Protein AF-A0A8B3GSW9-F1 (afdb_monomer_lite)

Secondary structure (DSSP, 8-state):
---EE-TTS-EE-GGGEEEEEESSTT-S-EEEEESSSSPEEE-HHHHHHHHHHTTSS----------

Radius of gyration: 13.26 Å; chains: 1; bounding box: 43×20×33 Å

Foldseek 3Di:
DDWDQAPVRDIDDLVQFDDKACPDPPDQWIWTDGVDDDTDIGGPVSVVVSCCVNVNDPPPPPPPPPD

Sequence (67 aa):
MAFVELEDGSWINPELVELIYKTQLNTKFWAAAMTNGNPALITDNDRVRILKTAGFVPIKKEKDDEQ

pLDDT: mean 81.96, std 13.85, range [39.91, 93.0]

Organism: Lacticaseibacillus paracasei (NCBI:txid1597)

Structure (mmCIF, N/CA/C/O backbone):
data_AF-A0A8B3GSW9-F1
#
_entry.id   AF-A0A8B3GSW9-F1
#
loop_
_atom_site.group_PDB
_atom_site.id
_atom_site.type_symbol
_atom_site.label_atom_id
_atom_site.label_alt_id
_atom_site.label_comp_id
_atom_site.label_asym_id
_atom_site.label_entity_id
_atom_site.label_seq_id
_atom_site.pdbx_PDB_ins_code
_atom_site.Cartn_x
_atom_site.Cartn_y
_atom_site.Cartn_z
_atom_site.occupancy
_atom_site.B_iso_or_equiv
_atom_site.auth_seq_id
_atom_site.auth_comp_id
_atom_site.auth_asym_id
_atom_site.auth_atom_id
_atom_site.pdbx_PDB_model_num
ATOM 1 N N . MET A 1 1 ? -1.027 -7.274 -17.360 1.00 62.31 1 MET A N 1
ATOM 2 C CA . MET A 1 1 ? -0.300 -6.466 -16.364 1.00 62.31 1 MET A CA 1
ATOM 3 C C . MET A 1 1 ? -1.048 -5.164 -16.172 1.00 62.31 1 MET A C 1
ATOM 5 O O . MET A 1 1 ? -1.189 -4.420 -17.137 1.00 62.31 1 MET A O 1
ATOM 9 N N . ALA A 1 2 ? -1.581 -4.935 -14.973 1.00 81.19 2 ALA A N 1
ATOM 10 C CA . ALA A 1 2 ? -2.269 -3.698 -14.615 1.00 81.19 2 ALA A CA 1
ATOM 11 C C . ALA A 1 2 ? -1.404 -2.940 -13.602 1.00 81.19 2 ALA A C 1
ATOM 13 O O . ALA A 1 2 ? -1.126 -3.465 -12.530 1.00 81.19 2 ALA A O 1
ATOM 14 N N . PHE A 1 3 ? -0.956 -1.735 -13.951 1.00 87.44 3 PHE A N 1
ATOM 15 C CA . PHE A 1 3 ? -0.280 -0.838 -13.014 1.00 87.44 3 PHE A CA 1
ATOM 16 C C . PHE A 1 3 ? -1.309 0.088 -12.364 1.00 87.44 3 PHE A C 1
ATOM 18 O O . PHE A 1 3 ? -2.305 0.449 -12.994 1.00 87.44 3 PHE A O 1
ATOM 25 N N . VAL A 1 4 ? -1.062 0.473 -11.115 1.00 89.62 4 VAL A N 1
ATOM 26 C CA . VAL A 1 4 ? -1.880 1.443 -10.382 1.00 89.62 4 VAL A CA 1
ATOM 27 C C . VAL A 1 4 ? -1.082 2.729 -10.235 1.00 89.62 4 VAL A C 1
ATOM 29 O O . VAL A 1 4 ? 0.019 2.712 -9.686 1.00 89.62 4 VAL A O 1
ATOM 32 N N . GLU A 1 5 ? -1.647 3.829 -10.725 1.00 92.75 5 GLU A N 1
ATOM 33 C CA . GLU A 1 5 ? -1.145 5.176 -10.463 1.00 92.75 5 GLU A CA 1
ATOM 34 C C . GLU A 1 5 ? -1.551 5.603 -9.046 1.00 92.75 5 GLU A C 1
ATOM 36 O O . GLU A 1 5 ? -2.733 5.551 -8.669 1.00 92.75 5 GLU A O 1
ATOM 41 N N . LEU A 1 6 ? -0.547 5.974 -8.260 1.00 91.06 6 LEU A N 1
ATOM 42 C CA . LEU A 1 6 ? -0.664 6.461 -6.894 1.00 91.06 6 LEU A CA 1
ATOM 43 C C . LEU A 1 6 ? -0.989 7.960 -6.886 1.00 91.06 6 LEU A C 1
ATOM 45 O O . LEU A 1 6 ? -0.773 8.667 -7.870 1.00 91.06 6 LEU A O 1
ATOM 49 N N . GLU A 1 7 ? -1.502 8.470 -5.766 1.00 89.50 7 GLU A N 1
ATOM 50 C CA . GLU A 1 7 ? -1.847 9.895 -5.628 1.00 89.50 7 GLU A CA 1
ATOM 51 C C . GLU A 1 7 ? -0.646 10.846 -5.790 1.00 89.50 7 GLU A C 1
ATOM 53 O O . GLU A 1 7 ? -0.833 12.016 -6.122 1.00 89.50 7 GLU A O 1
ATOM 58 N N . ASP A 1 8 ? 0.581 10.359 -5.593 1.00 87.88 8 ASP A N 1
ATOM 59 C CA . ASP A 1 8 ? 1.815 11.118 -5.827 1.00 87.88 8 ASP A CA 1
ATOM 60 C C . ASP A 1 8 ? 2.297 11.088 -7.295 1.00 87.88 8 ASP A C 1
ATOM 62 O O . ASP A 1 8 ? 3.331 11.677 -7.616 1.00 87.88 8 ASP A O 1
ATOM 66 N N . GLY A 1 9 ? 1.552 10.424 -8.189 1.00 89.31 9 GLY A N 1
ATOM 67 C CA . GLY A 1 9 ? 1.881 10.246 -9.607 1.00 89.31 9 GLY A CA 1
ATOM 68 C C . GLY A 1 9 ? 2.884 9.122 -9.885 1.00 89.31 9 GLY A C 1
ATOM 69 O O . GLY A 1 9 ? 3.264 8.901 -11.039 1.00 89.31 9 GLY A O 1
ATOM 70 N N . SER A 1 10 ? 3.337 8.405 -8.852 1.00 89.88 10 SER A N 1
ATOM 71 C CA . SER A 1 10 ? 4.152 7.207 -9.029 1.00 89.88 10 SER A CA 1
ATOM 72 C C . SER A 1 10 ? 3.289 6.001 -9.409 1.00 8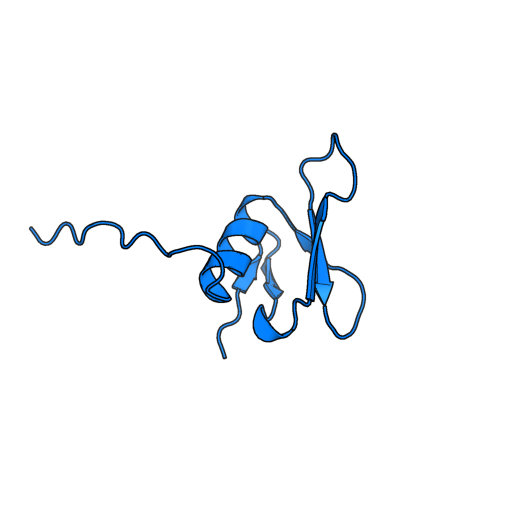9.88 10 SER A C 1
ATOM 74 O O . SER A 1 10 ? 2.070 5.994 -9.254 1.00 89.88 10 SER A O 1
ATOM 76 N N . TRP A 1 11 ? 3.923 4.967 -9.958 1.00 90.38 11 TRP A N 1
ATOM 77 C CA . TRP A 1 11 ? 3.231 3.784 -10.464 1.00 90.38 11 TRP A CA 1
ATOM 78 C C . TRP A 1 11 ? 3.692 2.552 -9.703 1.00 90.38 11 TRP A C 1
ATOM 80 O O . TRP A 1 11 ? 4.894 2.308 -9.582 1.00 90.38 11 TRP A O 1
ATOM 90 N N . ILE A 1 12 ? 2.739 1.747 -9.237 1.00 89.50 12 ILE A N 1
ATOM 91 C CA . ILE A 1 12 ? 3.017 0.478 -8.565 1.00 89.50 12 ILE A CA 1
ATOM 92 C C . ILE A 1 12 ? 2.435 -0.686 -9.361 1.00 89.50 12 ILE A C 1
ATOM 94 O O . ILE A 1 12 ? 1.347 -0.587 -9.932 1.00 89.50 12 ILE A O 1
ATOM 98 N N . ASN A 1 13 ? 3.163 -1.803 -9.402 1.00 90.81 13 ASN A N 1
ATOM 99 C CA . ASN A 1 13 ? 2.642 -3.063 -9.917 1.00 90.81 13 ASN A CA 1
ATOM 100 C C . ASN A 1 13 ? 2.053 -3.876 -8.751 1.00 90.81 13 ASN A C 1
ATOM 102 O O . ASN A 1 13 ? 2.829 -4.387 -7.940 1.00 90.81 13 ASN A O 1
ATOM 106 N N . PRO A 1 14 ? 0.721 -4.042 -8.659 1.00 88.75 14 PRO A N 1
ATOM 107 C CA . PRO A 1 14 ? 0.088 -4.812 -7.592 1.00 88.75 14 PRO A CA 1
ATOM 108 C C . PRO A 1 14 ? 0.514 -6.284 -7.559 1.00 88.75 14 PRO A C 1
ATOM 110 O O . PRO A 1 14 ? 0.485 -6.882 -6.492 1.00 88.75 14 PRO A O 1
ATOM 113 N N . GLU A 1 15 ? 0.942 -6.863 -8.688 1.00 87.50 15 GLU A N 1
ATOM 114 C CA . GLU A 1 15 ? 1.422 -8.256 -8.749 1.00 87.50 15 GLU A CA 1
ATOM 115 C C . GLU A 1 15 ? 2.742 -8.463 -7.991 1.00 87.50 15 GLU A C 1
ATOM 117 O O . GLU A 1 15 ? 3.062 -9.587 -7.617 1.00 87.50 15 GLU A O 1
ATOM 122 N N . LEU A 1 16 ? 3.505 -7.388 -7.761 1.00 88.75 16 LEU A N 1
ATOM 123 C CA . LEU A 1 16 ? 4.758 -7.421 -7.001 1.00 88.75 16 LEU A CA 1
ATOM 124 C C . LEU A 1 16 ? 4.566 -7.033 -5.533 1.00 88.75 16 LEU A C 1
ATOM 126 O O . LEU A 1 16 ? 5.536 -7.042 -4.783 1.00 88.75 16 LEU A O 1
ATOM 130 N N . VAL A 1 17 ? 3.355 -6.646 -5.118 1.00 89.31 17 VAL A N 1
ATOM 131 C CA . VAL A 1 17 ? 3.080 -6.252 -3.732 1.00 89.31 17 VAL A CA 1
ATOM 132 C C . VAL A 1 17 ? 2.880 -7.506 -2.887 1.00 89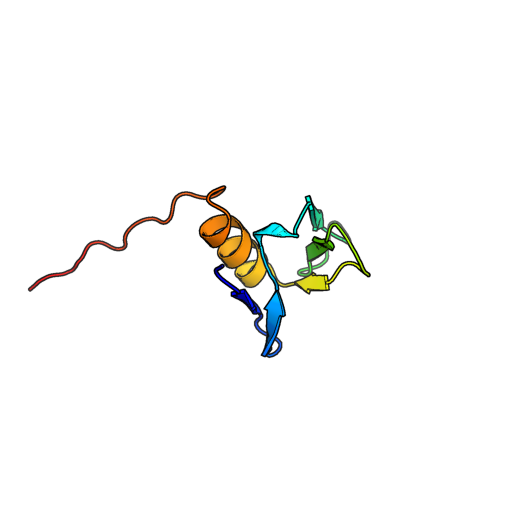.31 17 VAL A C 1
ATOM 134 O O . VAL A 1 17 ? 1.918 -8.244 -3.073 1.00 89.31 17 VAL A O 1
ATOM 137 N N . GLU A 1 18 ? 3.765 -7.717 -1.916 1.00 89.50 18 GLU A N 1
ATOM 138 C CA . GLU A 1 18 ? 3.704 -8.874 -1.012 1.00 89.50 18 GLU A CA 1
ATOM 139 C C . GLU A 1 18 ? 2.964 -8.554 0.284 1.00 89.50 18 GLU A C 1
ATOM 141 O O . GLU A 1 18 ? 2.254 -9.396 0.834 1.00 89.50 18 GLU A O 1
ATOM 146 N N . LEU A 1 19 ? 3.133 -7.330 0.790 1.00 90.19 19 LEU A N 1
ATOM 147 C CA . LEU A 1 19 ? 2.588 -6.924 2.078 1.00 90.19 19 LEU A CA 1
ATOM 148 C C . LEU A 1 19 ? 2.190 -5.451 2.058 1.00 90.19 19 LEU A C 1
ATOM 150 O O . LEU A 1 19 ? 2.984 -4.585 1.698 1.00 90.19 19 LEU A O 1
ATOM 154 N N . ILE A 1 20 ? 0.983 -5.159 2.543 1.00 91.38 20 ILE A N 1
ATOM 155 C CA . ILE A 1 20 ? 0.560 -3.794 2.858 1.00 91.38 20 ILE A CA 1
ATOM 156 C C . ILE A 1 20 ? 0.329 -3.685 4.360 1.00 91.38 20 ILE A C 1
ATOM 158 O O . ILE A 1 20 ? -0.447 -4.448 4.936 1.00 91.38 20 ILE A O 1
ATOM 162 N N . TYR A 1 21 ? 0.984 -2.721 4.998 1.00 90.06 21 TYR A N 1
ATOM 163 C CA . TYR A 1 21 ? 0.909 -2.532 6.443 1.00 90.06 21 TYR A CA 1
ATOM 164 C C . TYR A 1 21 ? 0.906 -1.055 6.820 1.00 90.06 21 TYR A C 1
ATOM 166 O O . TYR A 1 21 ? 1.311 -0.178 6.056 1.00 90.06 21 TYR A O 1
ATOM 174 N N . LYS A 1 22 ? 0.413 -0.770 8.023 1.00 89.88 22 LYS A N 1
ATOM 175 C CA . LYS A 1 22 ? 0.387 0.587 8.555 1.00 89.88 22 LYS A CA 1
ATOM 176 C C . LYS A 1 22 ? 1.735 0.890 9.203 1.00 89.88 22 LYS A C 1
ATOM 178 O O . LYS A 1 22 ? 2.162 0.149 10.085 1.00 89.88 22 LYS A O 1
ATOM 183 N N . THR A 1 23 ? 2.402 1.961 8.775 1.00 83.94 23 THR A N 1
ATOM 184 C CA . THR A 1 23 ? 3.750 2.295 9.273 1.00 83.94 23 THR A CA 1
ATOM 185 C C . THR A 1 23 ? 3.729 2.714 10.739 1.00 83.94 23 THR A C 1
ATOM 187 O O . THR A 1 23 ? 4.641 2.379 11.490 1.00 83.94 23 THR A O 1
ATOM 190 N N . GLN A 1 24 ? 2.676 3.416 11.165 1.00 86.56 24 GLN A N 1
ATOM 191 C CA . GLN A 1 24 ? 2.426 3.783 12.556 1.00 86.56 24 GLN A CA 1
ATOM 192 C C . GLN A 1 24 ? 0.916 3.801 12.824 1.00 86.56 24 GLN A C 1
ATOM 194 O O . GLN A 1 24 ? 0.113 4.167 11.967 1.00 86.56 24 GLN A O 1
ATOM 199 N N . LEU A 1 25 ? 0.504 3.444 14.042 1.00 75.62 25 LEU A N 1
ATOM 200 C CA . LEU A 1 25 ? -0.919 3.324 14.395 1.00 75.62 25 LEU A CA 1
ATOM 201 C C . LEU A 1 25 ? -1.710 4.633 14.193 1.00 75.62 25 LEU A C 1
ATOM 203 O O . LEU A 1 25 ? -2.876 4.577 13.793 1.00 75.62 25 LEU A O 1
ATOM 207 N N . ASN A 1 26 ? -1.055 5.790 14.344 1.00 80.44 26 ASN A N 1
ATOM 208 C CA . ASN A 1 26 ?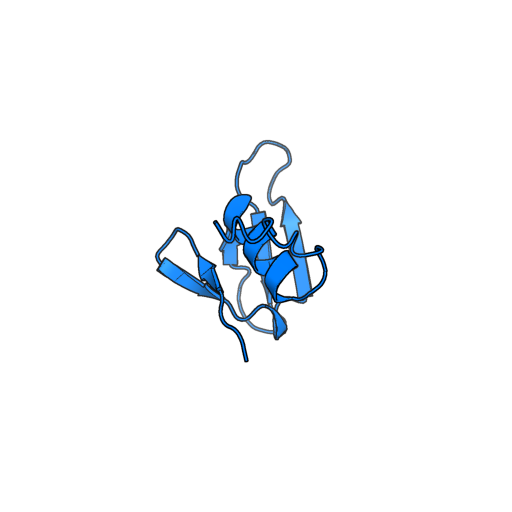 -1.671 7.120 14.245 1.00 80.44 26 ASN A CA 1
ATOM 209 C C . ASN A 1 26 ? -1.362 7.881 12.942 1.00 80.44 26 ASN A C 1
ATOM 211 O O . ASN A 1 26 ? -1.759 9.038 12.813 1.00 80.44 26 ASN A O 1
ATOM 215 N N . THR A 1 27 ? -0.681 7.273 11.966 1.00 80.31 27 THR A N 1
ATOM 216 C CA . THR A 1 27 ? -0.426 7.927 10.673 1.00 80.31 27 THR A CA 1
ATOM 217 C C . THR A 1 27 ? -1.532 7.625 9.665 1.00 80.31 27 THR A C 1
ATOM 219 O O . THR A 1 27 ? -2.238 6.618 9.752 1.00 80.31 27 THR A O 1
ATOM 222 N N . LYS A 1 28 ? -1.699 8.529 8.693 1.00 83.56 28 LYS A N 1
ATOM 223 C CA . LYS A 1 28 ? -2.581 8.327 7.529 1.00 83.56 28 LYS A CA 1
ATOM 224 C C . LYS A 1 28 ? -1.904 7.545 6.398 1.00 83.56 28 LYS A C 1
ATOM 226 O O . LYS A 1 28 ? -2.548 7.244 5.400 1.00 83.56 28 LYS A O 1
ATOM 231 N N . PHE A 1 29 ? -0.619 7.242 6.557 1.00 87.38 29 PHE A N 1
ATOM 232 C CA . PHE A 1 29 ? 0.195 6.599 5.541 1.00 87.38 29 PHE A CA 1
ATOM 233 C C . PHE A 1 29 ? 0.327 5.103 5.802 1.00 87.38 29 PHE A C 1
ATOM 235 O O . PHE A 1 29 ? 0.520 4.653 6.936 1.00 87.38 29 PHE A O 1
ATOM 242 N N . TRP A 1 30 ? 0.264 4.352 4.717 1.00 93.00 30 TRP A N 1
ATOM 243 C CA . TRP A 1 30 ? 0.519 2.926 4.648 1.00 93.00 30 TRP A CA 1
ATOM 244 C C . TRP A 1 30 ? 1.833 2.691 3.905 1.00 93.00 30 TRP A C 1
ATOM 246 O O . TRP A 1 30 ? 2.354 3.588 3.247 1.00 93.00 30 TRP A O 1
ATOM 256 N N . ALA A 1 31 ? 2.376 1.487 4.019 1.00 91.81 31 ALA A N 1
ATOM 257 C CA . ALA A 1 31 ? 3.504 1.044 3.221 1.00 91.81 31 ALA A CA 1
ATOM 258 C C . ALA A 1 31 ? 3.107 -0.193 2.417 1.00 91.81 31 ALA A C 1
ATOM 260 O O . ALA A 1 31 ? 2.532 -1.128 2.979 1.00 91.81 31 ALA A O 1
ATOM 261 N N . ALA A 1 32 ? 3.428 -0.192 1.124 1.00 92.12 32 ALA A N 1
ATOM 262 C CA . ALA A 1 32 ? 3.387 -1.367 0.264 1.00 92.12 32 ALA A CA 1
ATOM 263 C C . ALA A 1 32 ? 4.811 -1.899 0.083 1.00 92.12 32 ALA A C 1
ATOM 265 O O . ALA A 1 32 ? 5.630 -1.289 -0.605 1.00 92.12 32 ALA A O 1
ATOM 266 N N . ALA A 1 33 ? 5.109 -3.027 0.723 1.00 91.06 33 ALA A N 1
ATOM 267 C CA . ALA A 1 33 ? 6.338 -3.763 0.485 1.00 91.06 33 ALA A CA 1
ATOM 268 C C . ALA A 1 33 ? 6.188 -4.605 -0.783 1.00 91.06 33 ALA A C 1
ATOM 270 O O . ALA A 1 33 ? 5.218 -5.352 -0.945 1.00 91.06 33 ALA A O 1
ATOM 271 N N . MET A 1 34 ? 7.160 -4.456 -1.675 1.00 87.94 34 MET A N 1
ATOM 272 C CA . MET A 1 34 ? 7.249 -5.210 -2.916 1.00 87.94 34 MET A CA 1
ATOM 273 C C . MET A 1 34 ? 8.237 -6.366 -2.751 1.00 87.94 34 MET A C 1
ATOM 275 O O . MET A 1 34 ? 9.158 -6.259 -1.940 1.00 87.94 34 MET A O 1
ATOM 279 N N . THR A 1 35 ? 8.103 -7.417 -3.566 1.00 86.31 35 THR A N 1
ATOM 280 C CA . THR A 1 35 ? 9.062 -8.541 -3.657 1.00 86.31 35 THR A CA 1
ATOM 281 C C . THR A 1 35 ? 10.510 -8.067 -3.804 1.00 86.31 35 THR A C 1
ATOM 283 O O . THR A 1 35 ? 11.461 -8.736 -3.402 1.00 86.31 35 THR A O 1
ATOM 286 N N . ASN A 1 36 ? 10.695 -6.890 -4.391 1.00 81.50 36 ASN A N 1
ATOM 287 C CA . ASN A 1 36 ? 11.977 -6.280 -4.659 1.00 81.50 36 ASN A CA 1
ATOM 288 C C . ASN A 1 36 ? 11.898 -4.757 -4.488 1.00 81.50 36 ASN A C 1
ATOM 290 O O . ASN A 1 36 ? 11.032 -4.089 -5.048 1.00 81.50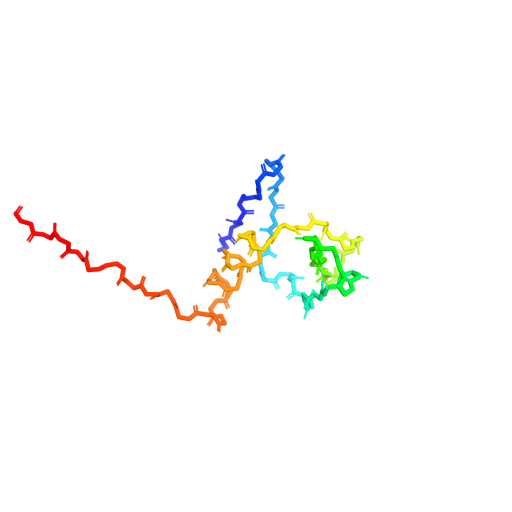 36 ASN A O 1
ATOM 294 N N . GLY A 1 37 ? 12.856 -4.204 -3.739 1.00 79.12 37 GLY A N 1
ATOM 295 C CA . GLY A 1 37 ? 12.989 -2.765 -3.508 1.00 79.12 37 GLY A CA 1
ATOM 296 C C . GLY A 1 37 ? 12.532 -2.308 -2.124 1.00 79.12 37 GLY A C 1
ATOM 297 O O . GLY A 1 37 ? 12.217 -3.105 -1.243 1.00 79.12 37 GLY A O 1
ATOM 298 N N . ASN A 1 38 ? 12.546 -0.990 -1.928 1.00 85.31 38 ASN A N 1
ATOM 299 C CA . ASN A 1 38 ? 12.087 -0.378 -0.686 1.00 85.31 38 ASN A CA 1
ATOM 300 C C . ASN A 1 38 ? 10.553 -0.277 -0.672 1.00 85.31 38 ASN A C 1
ATOM 302 O O . ASN A 1 38 ? 9.961 -0.050 -1.730 1.00 85.31 38 ASN A O 1
ATOM 306 N N . PRO A 1 39 ? 9.906 -0.384 0.504 1.00 88.50 39 PRO A N 1
ATOM 307 C CA . PRO A 1 39 ? 8.468 -0.183 0.613 1.00 88.50 39 PRO A CA 1
ATOM 308 C C . PRO A 1 39 ? 8.050 1.206 0.119 1.00 88.50 39 PRO A C 1
ATOM 310 O O . PRO A 1 39 ? 8.629 2.215 0.529 1.00 88.50 39 PRO A O 1
ATOM 313 N N . ALA A 1 40 ? 7.024 1.257 -0.729 1.00 89.88 40 ALA A N 1
ATOM 314 C CA . ALA A 1 40 ? 6.433 2.507 -1.188 1.00 89.88 40 ALA A CA 1
ATOM 315 C C . ALA A 1 40 ? 5.489 3.060 -0.115 1.00 89.88 40 ALA A C 1
ATOM 317 O O . ALA A 1 40 ? 4.672 2.317 0.436 1.00 89.88 40 ALA A O 1
ATOM 318 N N . LEU A 1 41 ? 5.592 4.357 0.183 1.00 91.88 41 LEU A N 1
ATOM 319 C CA . LEU A 1 41 ? 4.647 5.041 1.060 1.00 91.88 41 LEU A CA 1
ATOM 320 C C . LEU A 1 41 ? 3.384 5.356 0.255 1.00 91.88 41 LEU A C 1
ATOM 322 O O . LEU A 1 41 ? 3.468 6.028 -0.764 1.00 91.88 41 LEU A O 1
ATOM 326 N N . ILE A 1 42 ? 2.231 4.879 0.710 1.00 92.75 42 ILE A N 1
ATOM 327 C CA . ILE A 1 42 ? 0.959 5.004 -0.011 1.00 92.75 42 ILE A CA 1
ATOM 328 C C . ILE A 1 42 ? -0.133 5.565 0.904 1.00 92.75 42 ILE A C 1
ATOM 330 O O . ILE A 1 42 ? -0.051 5.459 2.136 1.00 92.75 42 ILE A O 1
ATOM 334 N N . THR A 1 43 ? -1.180 6.147 0.324 1.00 92.19 43 THR A N 1
ATOM 335 C CA . THR A 1 43 ? -2.355 6.591 1.088 1.00 92.19 43 THR A CA 1
ATOM 336 C C . THR A 1 43 ? -3.374 5.462 1.279 1.00 92.19 43 THR A C 1
ATOM 338 O O . THR A 1 43 ? -3.232 4.353 0.756 1.00 92.19 43 THR A O 1
ATOM 341 N N . ASP A 1 44 ? -4.422 5.706 2.073 1.00 89.94 44 ASP A N 1
ATOM 342 C CA . ASP A 1 44 ? -5.502 4.720 2.229 1.00 89.94 44 ASP A CA 1
ATOM 343 C C . ASP A 1 44 ? -6.261 4.482 0.911 1.00 89.94 44 ASP A C 1
ATOM 345 O O . ASP A 1 44 ? -6.643 3.348 0.615 1.00 89.94 44 ASP A O 1
ATOM 349 N N . ASN A 1 45 ? -6.415 5.530 0.092 1.00 91.00 45 ASN A N 1
ATOM 350 C CA . ASN A 1 45 ? -7.033 5.439 -1.231 1.00 91.00 45 ASN A CA 1
ATOM 351 C C . ASN A 1 45 ? -6.204 4.556 -2.165 1.00 91.00 45 ASN A C 1
ATOM 353 O O . ASN A 1 45 ? -6.748 3.643 -2.794 1.00 91.00 45 ASN A O 1
ATOM 357 N N . ASP A 1 46 ? -4.893 4.792 -2.210 1.00 92.00 46 ASP A N 1
ATOM 358 C CA . ASP A 1 46 ? -3.949 3.986 -2.980 1.00 92.00 46 ASP A CA 1
ATOM 359 C C . ASP A 1 46 ? -4.010 2.517 -2.565 1.00 92.00 46 ASP A C 1
ATOM 361 O O . ASP A 1 46 ? -4.162 1.634 -3.410 1.00 92.00 46 ASP A O 1
ATOM 365 N N . ARG A 1 47 ? -3.999 2.244 -1.253 1.00 91.38 47 ARG A N 1
ATOM 366 C CA . ARG A 1 47 ? -4.164 0.889 -0.710 1.00 91.38 47 ARG A CA 1
ATOM 367 C C . ARG A 1 47 ? -5.416 0.215 -1.269 1.00 91.38 47 ARG A C 1
ATOM 369 O O . ARG A 1 47 ? -5.344 -0.929 -1.713 1.00 91.38 47 ARG A O 1
ATOM 376 N N . VAL A 1 48 ? -6.563 0.893 -1.253 1.00 90.31 48 VAL A N 1
ATOM 377 C CA . VAL A 1 48 ? -7.819 0.323 -1.768 1.00 90.31 48 VAL A CA 1
ATOM 378 C C . VAL A 1 48 ? -7.732 0.061 -3.274 1.00 90.31 48 VAL A C 1
ATOM 380 O O . VAL A 1 48 ? -8.203 -0.982 -3.729 1.00 90.31 48 VAL A O 1
ATOM 383 N N . ARG A 1 49 ? -7.119 0.962 -4.052 1.00 89.88 49 ARG A N 1
ATOM 384 C CA . ARG A 1 49 ? -6.918 0.781 -5.502 1.00 89.88 49 ARG A CA 1
ATOM 385 C C . ARG A 1 49 ? -6.010 -0.408 -5.814 1.00 89.88 49 ARG A C 1
ATOM 387 O O . ARG A 1 49 ? -6.361 -1.222 -6.669 1.00 89.88 49 ARG A O 1
ATOM 394 N N . ILE A 1 50 ? -4.900 -0.546 -5.089 1.00 90.06 50 ILE A N 1
ATOM 395 C CA . ILE A 1 50 ? -3.969 -1.676 -5.212 1.00 90.06 50 ILE A CA 1
ATOM 396 C C . ILE A 1 50 ? -4.696 -2.983 -4.892 1.00 90.06 50 ILE A C 1
ATOM 398 O O . ILE A 1 50 ? -4.681 -3.901 -5.707 1.00 90.06 50 ILE A O 1
ATOM 402 N N . LEU A 1 51 ? -5.404 -3.052 -3.759 1.00 88.06 51 LEU A N 1
ATOM 403 C CA . LEU A 1 51 ? -6.118 -4.263 -3.342 1.00 88.06 51 LEU A CA 1
ATOM 404 C C . LEU A 1 51 ? -7.257 -4.654 -4.297 1.00 88.06 51 LEU A C 1
ATOM 406 O O . LEU A 1 51 ? -7.480 -5.843 -4.519 1.00 88.06 51 LEU A O 1
ATOM 410 N N . LYS A 1 52 ? -7.969 -3.678 -4.875 1.00 88.00 52 LYS A N 1
ATOM 411 C CA . LYS A 1 52 ? -8.977 -3.927 -5.920 1.00 88.00 52 LYS A CA 1
ATOM 412 C C . LYS A 1 52 ? -8.340 -4.486 -7.190 1.00 88.00 52 LYS A C 1
ATOM 414 O O . LYS A 1 52 ? -8.840 -5.461 -7.740 1.00 88.00 52 LYS A O 1
ATOM 419 N N . THR A 1 53 ? -7.237 -3.888 -7.632 1.00 87.44 53 THR A N 1
ATOM 420 C CA . THR A 1 53 ? -6.537 -4.292 -8.862 1.00 87.44 53 THR A CA 1
ATOM 421 C C . THR A 1 53 ? -5.880 -5.664 -8.713 1.00 87.44 53 THR A C 1
ATOM 423 O O . THR A 1 53 ? -5.916 -6.462 -9.642 1.00 87.44 53 THR A O 1
ATOM 426 N N . ALA A 1 54 ? -5.359 -5.978 -7.525 1.00 84.62 54 ALA A N 1
ATOM 427 C CA . ALA A 1 54 ? -4.827 -7.295 -7.181 1.00 84.62 54 ALA A CA 1
ATOM 428 C C . ALA A 1 54 ? -5.915 -8.360 -6.915 1.00 84.62 54 ALA A C 1
ATOM 430 O O . ALA A 1 54 ? -5.594 -9.514 -6.654 1.00 84.62 54 ALA A O 1
ATOM 431 N N . GLY A 1 55 ? -7.204 -7.999 -6.964 1.00 82.94 55 GLY A N 1
ATOM 432 C CA . GLY A 1 55 ? -8.321 -8.937 -6.800 1.00 82.94 55 GLY A CA 1
ATOM 433 C C . GLY A 1 55 ? -8.640 -9.341 -5.354 1.00 82.94 55 GLY A C 1
ATOM 434 O O . GLY A 1 55 ? -9.501 -10.191 -5.141 1.00 82.94 55 GLY A O 1
ATOM 435 N N . PHE A 1 56 ? -8.002 -8.725 -4.353 1.00 77.12 56 PHE A N 1
ATOM 436 C CA . PHE A 1 56 ? -8.246 -9.005 -2.929 1.00 77.12 56 PHE A CA 1
ATOM 437 C C . PHE A 1 56 ? -9.481 -8.297 -2.369 1.00 77.12 56 PHE A C 1
ATOM 439 O O . PHE A 1 56 ? -10.049 -8.732 -1.367 1.00 77.12 56 PHE A O 1
ATOM 446 N N . VAL A 1 57 ? -9.901 -7.194 -2.992 1.00 70.69 57 VAL A N 1
ATOM 447 C CA . VAL A 1 57 ? -11.132 -6.483 -2.638 1.00 70.69 57 VAL A CA 1
ATOM 448 C C . VAL A 1 57 ? -12.095 -6.587 -3.812 1.00 70.69 57 VAL A C 1
ATOM 450 O O . VAL A 1 57 ? -11.710 -6.234 -4.929 1.00 70.69 57 VAL A O 1
ATOM 453 N N . PRO A 1 58 ? -13.352 -7.019 -3.595 1.00 61.50 58 PRO A N 1
ATOM 454 C CA . PRO A 1 58 ? -14.335 -7.024 -4.659 1.00 61.50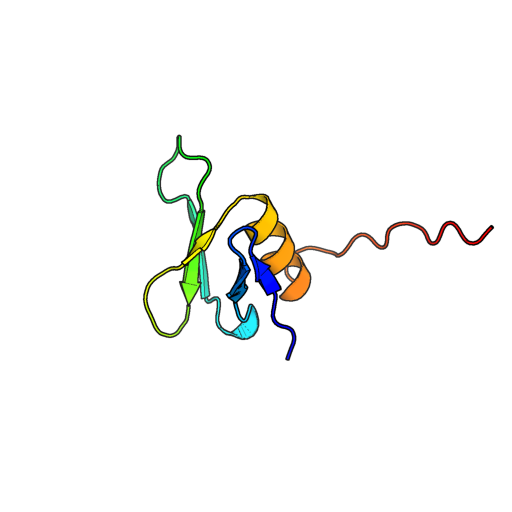 58 PRO A CA 1
ATOM 455 C C . PRO A 1 58 ? -14.490 -5.603 -5.194 1.00 61.50 58 PRO A C 1
ATOM 457 O O . PRO A 1 58 ? -14.840 -4.666 -4.467 1.00 61.50 58 PRO A O 1
ATOM 460 N N . ILE A 1 59 ? -14.233 -5.445 -6.488 1.00 61.97 59 ILE A N 1
ATOM 461 C CA . ILE A 1 59 ? -14.651 -4.261 -7.220 1.00 61.97 59 ILE A CA 1
ATOM 462 C C . ILE A 1 59 ? -16.175 -4.313 -7.175 1.00 61.97 59 ILE A C 1
ATOM 464 O O . ILE A 1 59 ? -16.796 -5.109 -7.879 1.00 61.97 59 ILE A O 1
ATOM 468 N N . LYS A 1 60 ? -16.796 -3.511 -6.299 1.00 58.38 60 LYS A N 1
ATOM 469 C CA . LYS A 1 60 ? -18.205 -3.182 -6.492 1.00 58.38 60 LYS A CA 1
ATOM 470 C C . LYS A 1 60 ? -18.258 -2.594 -7.891 1.00 58.38 60 LYS A C 1
ATOM 472 O O . LYS A 1 60 ? -17.710 -1.515 -8.100 1.00 58.38 60 LYS A O 1
ATOM 477 N N . LYS A 1 61 ? -18.846 -3.333 -8.835 1.00 52.38 61 LYS A N 1
ATOM 478 C CA . LYS A 1 61 ? -19.386 -2.714 -10.033 1.00 52.38 61 LYS A CA 1
ATOM 479 C C . LYS A 1 61 ? -20.292 -1.619 -9.490 1.00 52.38 61 LYS A C 1
ATOM 481 O O . LYS A 1 61 ? -21.272 -1.925 -8.803 1.00 52.38 61 LYS A O 1
ATOM 486 N N . GLU A 1 62 ? -19.893 -0.363 -9.659 1.00 52.25 62 GLU A N 1
ATOM 487 C CA . GLU A 1 62 ? -20.889 0.696 -9.660 1.00 52.25 62 GLU A CA 1
ATOM 488 C C . GLU A 1 62 ? -21.961 0.205 -10.624 1.00 52.25 62 GLU A C 1
ATOM 490 O O . GLU A 1 62 ? -21.640 -0.386 -11.660 1.00 52.25 62 GLU A O 1
ATOM 495 N N . LYS A 1 63 ? -23.220 0.261 -10.188 1.00 48.97 63 LYS A N 1
ATOM 496 C CA . LYS A 1 63 ? -24.322 -0.037 -11.090 1.00 48.97 63 LYS A CA 1
ATOM 497 C C . LYS A 1 63 ? -24.042 0.782 -12.346 1.00 48.97 63 LYS A C 1
ATOM 499 O O . LYS A 1 63 ? -23.848 1.987 -12.226 1.00 48.97 63 LYS A O 1
ATOM 504 N N . ASP A 1 64 ? 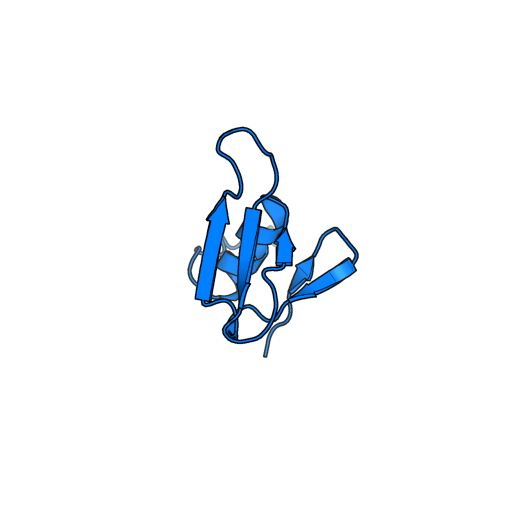-23.947 0.114 -13.489 1.00 47.91 64 ASP A N 1
ATOM 505 C CA . ASP A 1 64 ? -24.234 0.753 -14.760 1.00 47.91 64 ASP A CA 1
ATOM 506 C C . ASP A 1 64 ? -25.600 1.420 -14.560 1.00 47.91 64 ASP A C 1
ATOM 508 O O . ASP A 1 64 ? -26.635 0.752 -14.567 1.00 47.91 64 ASP A O 1
ATOM 512 N N . ASP A 1 65 ? -25.605 2.719 -14.262 1.00 50.75 65 ASP A N 1
ATOM 513 C CA . ASP A 1 65 ? -26.744 3.578 -14.553 1.00 50.75 65 ASP A CA 1
ATOM 514 C C . ASP A 1 65 ? -26.743 3.735 -16.083 1.00 50.75 65 ASP A C 1
ATOM 516 O O . ASP A 1 65 ? -26.405 4.780 -16.634 1.00 50.75 65 ASP A O 1
ATOM 520 N N . GLU A 1 66 ? -27.045 2.632 -16.777 1.00 45.72 66 GLU A N 1
ATOM 521 C CA . GLU A 1 66 ? -27.563 2.665 -18.138 1.00 45.72 66 GLU A CA 1
ATOM 522 C C . GLU A 1 66 ? -28.959 3.283 -18.038 1.00 45.72 66 GLU A C 1
ATOM 524 O O . GLU A 1 66 ? -29.910 2.646 -17.569 1.00 45.72 66 GLU A O 1
ATOM 529 N N . GLN A 1 67 ? -29.061 4.549 -18.440 1.00 39.91 67 GLN A N 1
ATOM 530 C CA . GLN A 1 67 ? -30.324 5.227 -18.703 1.00 39.91 67 GLN A CA 1
ATOM 531 C C . GLN A 1 67 ? -30.407 5.604 -20.179 1.00 39.91 67 GLN A C 1
ATOM 533 O O . GLN A 1 67 ? -29.398 6.118 -20.714 1.00 39.91 67 GLN A O 1
#